Protein AF-A0A426XPL2-F1 (afdb_monomer_lite)

InterPro domains:
  IPR002641 Patatin-like phospholipase domain [PF01734] (5-58)
  IPR002641 Patatin-like phospholipase domain [PS51635] (1-61)
  IPR016035 Acyl transferase/acyl hydrolase/lysophospholipase [SSF52151] (4-62)

pLDDT: mean 81.02, std 13.54, range [38.44, 96.75]

Organism: Ensete ventricosum (NCBI:txid4639)

Radius of gyration: 17.49 Å; chains: 1; bounding box: 36×36×48 Å

Sequence (94 aa):
MQAKDDELMNAQLSDICISTSAAPTYLPAHYFKTNNHKGEMREFNLIDGGVAANNPVSKILKAGEKAVKKSISRVNFETCDYKIVGNKSNREAE

Foldseek 3Di:
DVCVVDVFPPDDPVQVVCQQAQAPPPHAWGWDWGADPVRDIDIDGGHHVCVVPVPCVVVVVVVVVVVQQDFDWDADPVVRDIDGDPDDRNVPPD

Structure (mmCIF, N/CA/C/O backbone):
data_AF-A0A426XPL2-F1
#
_entry.id   AF-A0A426XPL2-F1
#
loop_
_atom_site.group_PDB
_atom_site.id
_atom_site.type_symbol
_atom_site.label_atom_id
_atom_site.label_alt_id
_atom_site.label_comp_id
_atom_site.label_asym_id
_atom_site.label_entity_id
_atom_site.label_seq_id
_atom_site.pdbx_PDB_ins_code
_atom_site.Cartn_x
_atom_site.Cartn_y
_atom_site.Cartn_z
_atom_site.occupancy
_atom_site.B_iso_or_equiv
_atom_site.auth_seq_id
_atom_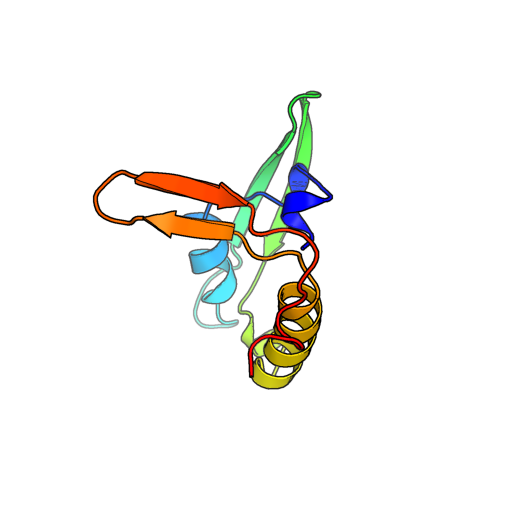site.auth_comp_id
_atom_site.auth_asym_id
_atom_site.auth_atom_id
_atom_site.pdbx_PDB_model_num
ATOM 1 N N . MET A 1 1 ? 3.689 1.603 13.189 1.00 58.97 1 MET A N 1
ATOM 2 C CA . MET A 1 1 ? 3.521 0.994 11.845 1.00 58.97 1 MET A CA 1
ATOM 3 C C . MET A 1 1 ? 2.277 1.688 11.376 1.00 58.97 1 MET A C 1
ATOM 5 O O . MET A 1 1 ? 1.296 1.537 12.079 1.00 58.97 1 MET A O 1
ATOM 9 N N . GLN A 1 2 ? 2.353 2.558 10.372 1.00 69.06 2 GLN A N 1
ATOM 10 C CA . GLN A 1 2 ? 1.395 3.669 10.247 1.00 69.06 2 GLN A CA 1
ATOM 11 C C . GLN A 1 2 ? -0.071 3.213 10.200 1.00 69.06 2 GLN A C 1
ATOM 13 O O . GLN A 1 2 ? -0.879 3.808 10.889 1.00 69.06 2 GLN A O 1
ATOM 18 N N . ALA A 1 3 ? -0.385 2.089 9.549 1.00 73.25 3 ALA A N 1
ATOM 19 C CA . ALA A 1 3 ? -1.733 1.501 9.549 1.00 73.25 3 ALA A CA 1
ATOM 20 C C . ALA A 1 3 ? -2.279 1.093 10.937 1.00 73.25 3 ALA A C 1
ATOM 22 O O . ALA A 1 3 ? -3.484 0.995 11.117 1.00 73.25 3 ALA A O 1
ATOM 23 N N . LYS A 1 4 ? -1.410 0.843 11.928 1.00 71.12 4 LYS A N 1
ATOM 24 C CA . LYS A 1 4 ? -1.813 0.587 13.326 1.00 71.12 4 LYS A CA 1
ATOM 25 C C . LYS A 1 4 ? -2.071 1.872 14.110 1.00 71.12 4 LYS A C 1
ATOM 27 O O . LYS A 1 4 ? -2.738 1.822 15.132 1.00 71.12 4 LYS A O 1
ATOM 32 N N . ASP A 1 5 ? -1.470 2.971 13.664 1.00 83.25 5 ASP A N 1
ATOM 33 C CA . ASP A 1 5 ? -1.469 4.255 14.362 1.00 83.25 5 ASP A CA 1
ATOM 34 C C . ASP A 1 5 ? -2.514 5.219 13.737 1.00 83.25 5 ASP A C 1
ATOM 36 O O . ASP A 1 5 ? -2.965 6.150 14.395 1.00 83.25 5 ASP A O 1
ATOM 40 N N . ASP A 1 6 ? -2.915 4.978 12.482 1.00 88.25 6 ASP A N 1
ATOM 41 C CA . ASP A 1 6 ? -3.886 5.746 11.695 1.00 88.25 6 ASP A CA 1
ATOM 42 C C . ASP A 1 6 ? -4.761 4.787 10.867 1.00 88.25 6 ASP A C 1
ATOM 44 O O . ASP A 1 6 ? -4.278 4.138 9.934 1.00 88.25 6 ASP A O 1
ATOM 48 N N . GLU A 1 7 ? -6.054 4.711 11.200 1.00 90.38 7 GLU A N 1
ATOM 49 C CA . GLU A 1 7 ? -7.033 3.851 10.518 1.00 90.38 7 GLU A CA 1
ATOM 50 C C . GLU A 1 7 ? -7.138 4.153 9.017 1.00 90.38 7 GLU A C 1
ATOM 52 O O . GLU A 1 7 ? -7.324 3.239 8.217 1.00 90.38 7 GLU A O 1
ATOM 57 N N . LEU A 1 8 ? -6.937 5.412 8.605 1.00 92.88 8 LEU A N 1
ATOM 58 C CA . LEU A 1 8 ? -6.996 5.809 7.195 1.00 92.88 8 LEU A CA 1
ATOM 59 C C . LEU A 1 8 ? -5.795 5.295 6.389 1.00 92.88 8 LEU A C 1
ATOM 61 O O . LEU A 1 8 ? -5.818 5.344 5.162 1.00 92.88 8 LEU A O 1
ATOM 65 N N . MET A 1 9 ? -4.744 4.788 7.039 1.00 91.69 9 MET A N 1
ATOM 66 C CA . MET A 1 9 ? -3.630 4.110 6.363 1.00 91.69 9 MET A CA 1
ATOM 67 C C . MET A 1 9 ? -3.858 2.598 6.197 1.00 91.69 9 MET A C 1
ATOM 69 O O . MET A 1 9 ? -3.024 1.927 5.589 1.00 91.69 9 MET A O 1
ATOM 73 N N . ASN A 1 10 ? -4.957 2.045 6.719 1.00 91.81 10 ASN A N 1
ATOM 74 C CA . ASN A 1 10 ? -5.287 0.623 6.611 1.00 91.81 10 ASN A CA 1
ATOM 75 C C . ASN A 1 10 ? -6.063 0.317 5.314 1.00 91.81 10 ASN A C 1
ATOM 77 O O . ASN A 1 10 ? -7.254 0.013 5.334 1.00 91.81 10 ASN A O 1
ATOM 81 N N . ALA A 1 11 ? -5.382 0.454 4.176 1.00 93.19 11 ALA A N 1
ATOM 82 C CA . ALA A 1 11 ? -5.939 0.187 2.850 1.00 93.19 11 ALA A CA 1
ATOM 83 C C . ALA A 1 11 ? -6.073 -1.318 2.545 1.00 93.19 11 ALA A C 1
ATOM 85 O O . ALA A 1 11 ? -5.430 -2.153 3.187 1.00 93.19 11 ALA A O 1
ATOM 86 N N . GLN A 1 12 ? -6.867 -1.669 1.526 1.00 94.19 12 GLN A N 1
ATOM 87 C CA . GLN A 1 12 ? -6.938 -3.051 1.049 1.00 94.19 12 GLN A CA 1
ATOM 88 C C . GLN A 1 12 ? -5.591 -3.497 0.469 1.00 94.19 12 GLN A C 1
ATOM 90 O O . GLN A 1 12 ? -4.883 -2.726 -0.181 1.00 94.19 12 GLN A O 1
ATOM 95 N N . LEU A 1 13 ? -5.249 -4.773 0.661 1.00 93.44 13 LEU A N 1
ATOM 96 C CA . LEU A 1 13 ? -3.996 -5.322 0.141 1.00 93.44 13 LEU A CA 1
ATOM 97 C C . LEU A 1 13 ? -3.931 -5.260 -1.394 1.00 93.44 13 LEU A C 1
ATOM 99 O O . LEU A 1 13 ? -2.872 -4.969 -1.943 1.00 93.44 13 LEU A O 1
ATOM 103 N N . SER A 1 14 ? -5.058 -5.476 -2.077 1.00 95.75 14 SER A N 1
ATOM 104 C CA . SER A 1 14 ? -5.184 -5.326 -3.533 1.00 95.75 14 SER A CA 1
ATOM 105 C C . SER A 1 14 ? -4.784 -3.926 -4.001 1.00 95.75 14 SER A C 1
ATOM 107 O O . SER A 1 14 ? -3.952 -3.806 -4.898 1.00 95.75 14 SER A O 1
ATOM 109 N N . ASP A 1 15 ? -5.304 -2.878 -3.357 1.00 95.62 15 ASP A N 1
ATOM 110 C CA . ASP A 1 15 ? -4.982 -1.484 -3.682 1.00 95.62 15 ASP A CA 1
ATOM 111 C C . ASP A 1 15 ? -3.493 -1.184 -3.493 1.00 95.62 15 ASP A C 1
ATOM 113 O O . ASP A 1 15 ? -2.876 -0.532 -4.338 1.00 95.62 15 ASP A O 1
ATOM 117 N N . ILE A 1 16 ? -2.890 -1.702 -2.418 1.00 94.31 16 ILE A N 1
ATOM 118 C CA . ILE A 1 16 ? -1.453 -1.547 -2.146 1.00 94.31 16 ILE A CA 1
ATOM 119 C C . ILE A 1 16 ? -0.618 -2.240 -3.229 1.00 94.31 16 ILE A C 1
ATOM 121 O O . ILE A 1 16 ? 0.355 -1.658 -3.716 1.00 94.31 16 ILE A O 1
ATOM 125 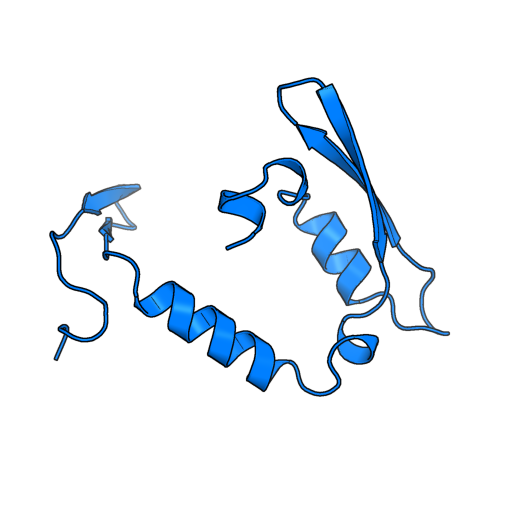N N . CYS A 1 17 ? -0.981 -3.465 -3.614 1.00 94.38 17 CYS A N 1
ATOM 126 C CA . CYS A 1 17 ? -0.261 -4.231 -4.631 1.00 94.38 17 CYS A CA 1
ATOM 127 C C . CYS A 1 17 ? -0.346 -3.566 -6.009 1.00 94.38 17 CYS A C 1
ATOM 129 O O . CYS A 1 17 ? 0.690 -3.366 -6.638 1.00 94.38 17 CYS A O 1
ATOM 131 N N . ILE A 1 18 ? -1.545 -3.163 -6.445 1.00 94.19 18 ILE A N 1
ATOM 132 C CA . ILE A 1 18 ? -1.738 -2.483 -7.736 1.00 94.19 18 ILE A CA 1
ATOM 133 C C . ILE A 1 18 ? -0.941 -1.175 -7.763 1.00 94.19 18 ILE A C 1
ATOM 135 O O . ILE A 1 18 ? -0.178 -0.938 -8.696 1.00 94.19 18 ILE A O 1
ATOM 139 N N . SER A 1 19 ? -1.054 -0.369 -6.704 1.00 93.88 19 SER A N 1
ATOM 140 C CA . SER A 1 19 ? -0.319 0.893 -6.570 1.00 93.88 19 SER A CA 1
ATOM 141 C C . SER A 1 19 ? 1.193 0.705 -6.666 1.00 93.88 19 SER A C 1
ATOM 143 O O . SER A 1 19 ? 1.868 1.424 -7.392 1.00 93.88 19 SER A O 1
ATOM 145 N N . THR A 1 20 ? 1.730 -0.278 -5.939 1.00 92.62 20 THR A N 1
ATOM 146 C CA . THR A 1 20 ? 3.178 -0.514 -5.841 1.00 92.62 20 THR A CA 1
ATOM 147 C C . THR A 1 20 ? 3.778 -0.997 -7.158 1.00 92.62 20 THR A C 1
ATOM 149 O O . THR A 1 20 ? 4.961 -0.770 -7.387 1.00 92.62 20 THR A O 1
ATOM 152 N N . SER A 1 21 ? 2.977 -1.633 -8.015 1.00 92.38 21 SER A N 1
ATOM 153 C CA . SER A 1 21 ? 3.390 -2.117 -9.335 1.00 92.38 21 SER A CA 1
ATOM 154 C C . SER A 1 21 ? 3.065 -1.154 -10.482 1.00 92.38 21 SER A C 1
ATOM 156 O O . SER A 1 21 ? 3.382 -1.471 -11.624 1.00 92.38 21 SER A O 1
ATOM 158 N N . ALA A 1 22 ? 2.428 -0.005 -10.224 1.00 93.50 22 ALA A N 1
ATOM 159 C CA . ALA A 1 22 ? 1.996 0.948 -11.250 1.00 93.50 22 ALA A CA 1
ATOM 160 C C . ALA A 1 22 ? 3.174 1.762 -11.834 1.00 93.50 22 ALA A C 1
ATOM 162 O O . ALA A 1 22 ? 3.317 2.962 -11.573 1.00 93.50 22 ALA A O 1
ATOM 163 N N . ALA A 1 23 ? 4.070 1.085 -12.567 1.00 90.25 23 ALA A N 1
ATOM 164 C CA . ALA A 1 23 ? 5.304 1.656 -13.107 1.00 90.25 23 ALA A CA 1
ATOM 165 C C . ALA A 1 23 ? 4.997 2.784 -14.100 1.00 90.25 23 ALA A C 1
ATOM 167 O O . ALA A 1 23 ? 4.252 2.552 -15.061 1.00 90.25 23 ALA A O 1
ATOM 168 N N . PRO A 1 24 ? 5.585 3.990 -13.930 1.00 83.88 24 PRO A N 1
ATOM 169 C CA . PRO A 1 24 ? 5.380 5.079 -14.875 1.00 83.88 24 PRO A CA 1
ATOM 170 C C . PRO A 1 24 ? 5.702 4.626 -16.294 1.00 83.88 24 PRO A C 1
ATOM 172 O O . PRO A 1 24 ? 6.680 3.912 -16.504 1.00 83.88 24 PRO A O 1
ATOM 175 N N . THR A 1 25 ? 4.892 5.060 -17.260 1.00 88.88 25 THR A N 1
ATOM 176 C CA . THR A 1 25 ? 4.940 4.684 -18.691 1.00 88.88 25 THR A CA 1
ATOM 177 C C . THR A 1 25 ? 4.459 3.273 -19.046 1.00 88.88 25 THR A C 1
ATOM 179 O O . THR A 1 25 ? 4.118 3.051 -20.204 1.00 88.88 25 THR A O 1
ATOM 182 N N . TYR A 1 26 ? 4.341 2.356 -18.079 1.00 86.12 26 TYR A N 1
ATOM 183 C CA . TYR A 1 26 ? 3.834 0.997 -18.314 1.00 86.12 26 TYR A CA 1
ATOM 184 C C . TYR A 1 26 ? 2.395 0.816 -17.836 1.00 86.12 26 TYR A C 1
ATOM 186 O O . TYR A 1 26 ? 1.609 0.132 -18.489 1.00 86.12 26 TYR A O 1
ATOM 194 N N . LEU A 1 27 ? 2.048 1.424 -16.699 1.00 88.31 27 LEU A N 1
ATOM 195 C CA . LEU A 1 27 ? 0.740 1.296 -16.068 1.00 88.31 27 LEU A CA 1
ATOM 196 C C . LEU A 1 27 ? 0.231 2.666 -15.589 1.00 88.31 27 LEU A C 1
ATOM 198 O O . LEU A 1 27 ? 1.032 3.529 -15.218 1.00 88.31 27 LEU A O 1
ATOM 202 N N . PRO A 1 28 ? -1.094 2.898 -15.614 1.00 90.44 28 PRO A N 1
ATOM 203 C CA . PRO A 1 28 ? -1.684 4.118 -15.075 1.00 90.44 28 PRO A CA 1
ATOM 204 C C . PRO A 1 28 ? -1.543 4.174 -13.547 1.00 90.44 28 PRO A C 1
ATOM 206 O O . PRO A 1 28 ? -1.482 3.140 -12.884 1.00 90.44 28 PRO A O 1
ATOM 209 N N . ALA A 1 29 ? -1.532 5.388 -12.989 1.00 92.25 29 ALA A N 1
ATOM 210 C CA . ALA A 1 29 ? -1.557 5.591 -11.541 1.00 92.25 29 ALA A CA 1
ATOM 211 C C . ALA A 1 29 ? -2.827 4.981 -10.925 1.00 92.25 29 ALA A C 1
ATOM 213 O O . ALA A 1 29 ? -3.910 5.069 -11.511 1.00 92.25 29 ALA A O 1
ATOM 214 N N . HIS A 1 30 ? -2.697 4.389 -9.735 1.00 96.56 30 HIS A N 1
ATOM 215 C CA . HIS A 1 30 ? -3.821 3.776 -9.029 1.00 96.56 30 HIS A CA 1
ATOM 216 C C . HIS A 1 30 ? -4.455 4.768 -8.061 1.00 96.56 30 HIS A C 1
ATOM 218 O O . HIS A 1 30 ? -3.762 5.404 -7.260 1.00 96.56 30 HIS A O 1
ATOM 224 N N . TYR A 1 31 ? -5.779 4.876 -8.126 1.00 96.75 31 TYR A N 1
ATOM 225 C CA . TYR A 1 31 ? -6.572 5.726 -7.248 1.00 96.75 31 TYR A CA 1
ATOM 226 C C . TYR A 1 31 ? -7.506 4.890 -6.386 1.00 96.75 31 TYR A C 1
ATOM 228 O O . TYR A 1 31 ? -8.252 4.057 -6.901 1.00 96.75 31 TYR A O 1
ATOM 236 N N . PHE A 1 32 ? -7.517 5.160 -5.084 1.00 96.75 32 PHE A N 1
ATOM 237 C CA . PHE A 1 32 ? -8.465 4.553 -4.154 1.00 96.75 32 PHE A CA 1
ATOM 238 C C . PHE A 1 32 ? -8.707 5.450 -2.935 1.00 96.75 32 PHE A C 1
ATOM 240 O O . PHE A 1 32 ? -8.021 6.454 -2.718 1.00 96.75 32 PHE A O 1
ATOM 247 N N . LYS A 1 33 ? -9.703 5.079 -2.126 1.00 96.38 33 LYS A N 1
ATOM 248 C CA . LYS A 1 33 ? -10.067 5.776 -0.889 1.00 96.38 33 LYS A CA 1
ATOM 249 C C . LYS A 1 33 ? -10.086 4.821 0.291 1.00 96.38 33 LYS A C 1
ATOM 251 O O . LYS A 1 33 ? -10.484 3.667 0.150 1.00 96.38 33 LYS A O 1
ATOM 256 N N . THR A 1 34 ? -9.727 5.330 1.460 1.00 95.19 34 THR A N 1
ATOM 257 C CA . THR A 1 34 ? -9.965 4.658 2.740 1.00 95.19 34 THR A CA 1
ATOM 258 C C . THR A 1 34 ? -10.904 5.494 3.593 1.00 95.19 34 THR A C 1
ATOM 260 O O . THR A 1 34 ? -10.891 6.724 3.522 1.00 95.19 34 THR A O 1
ATOM 263 N N . ASN A 1 35 ? -11.699 4.808 4.410 1.00 93.94 35 ASN A N 1
ATOM 264 C CA . ASN A 1 35 ? -12.627 5.421 5.347 1.00 93.94 35 ASN A CA 1
ATOM 265 C C . ASN A 1 35 ? -12.313 4.905 6.748 1.00 93.94 35 ASN A C 1
ATOM 267 O O . ASN A 1 35 ? -11.978 3.730 6.910 1.00 93.94 35 ASN A O 1
ATOM 271 N N . ASN A 1 36 ? -12.441 5.764 7.752 1.00 91.25 36 ASN A N 1
ATOM 272 C CA . ASN A 1 36 ? -12.354 5.348 9.148 1.00 91.25 36 ASN A CA 1
ATOM 273 C C . ASN A 1 36 ? -13.747 5.156 9.762 1.00 91.25 36 ASN A C 1
ATOM 275 O O . ASN A 1 36 ? -14.771 5.481 9.157 1.00 91.25 36 ASN A O 1
ATOM 279 N N . HIS A 1 37 ? -13.794 4.660 10.999 1.00 89.38 37 HIS A N 1
ATOM 280 C CA . HIS A 1 37 ? -15.061 4.440 11.708 1.00 89.38 37 HIS A CA 1
ATOM 281 C C . HIS A 1 37 ? -15.821 5.740 12.020 1.00 89.38 37 HIS A C 1
ATOM 283 O O . HIS A 1 37 ? -17.011 5.701 12.322 1.00 89.38 37 HIS A O 1
ATOM 289 N N . LYS A 1 38 ? -15.149 6.896 11.941 1.00 90.62 38 LYS A N 1
ATOM 290 C CA . LYS A 1 38 ? -15.750 8.226 12.111 1.00 90.62 38 LYS A CA 1
ATOM 291 C C . LYS A 1 38 ? -16.339 8.784 10.809 1.00 90.62 38 LYS A C 1
ATOM 293 O O . LYS A 1 38 ? -16.910 9.869 10.830 1.00 90.62 38 LYS A O 1
ATOM 298 N N . GLY A 1 39 ? -16.214 8.059 9.694 1.00 89.81 39 GLY A N 1
ATOM 299 C CA . GLY A 1 39 ? -16.686 8.487 8.376 1.00 89.81 39 GLY A CA 1
ATOM 300 C C . GLY A 1 39 ? -15.774 9.498 7.675 1.00 89.81 39 GLY A C 1
ATOM 301 O O . GLY A 1 39 ? -16.147 10.028 6.631 1.00 89.81 39 GLY A O 1
ATOM 302 N N . GLU A 1 40 ? -14.584 9.771 8.214 1.00 93.38 40 GLU A N 1
ATOM 303 C CA . GLU A 1 40 ? -13.572 10.559 7.513 1.00 93.38 40 GLU A CA 1
ATOM 304 C C . GLU A 1 40 ? -12.993 9.724 6.372 1.00 93.38 40 GLU A C 1
ATOM 306 O O . GLU A 1 40 ? -12.842 8.506 6.494 1.00 93.38 40 GLU A O 1
ATOM 311 N N . MET A 1 41 ? -12.648 10.391 5.273 1.00 94.50 41 MET A N 1
ATOM 312 C CA . MET A 1 41 ? -12.116 9.747 4.078 1.00 94.50 41 MET A CA 1
ATOM 313 C C . MET A 1 41 ? -10.727 10.282 3.752 1.00 94.50 41 MET A C 1
ATOM 315 O O . MET A 1 41 ? -10.453 11.473 3.915 1.00 94.50 41 MET A O 1
ATOM 319 N N . ARG A 1 42 ? -9.861 9.414 3.230 1.00 95.44 42 ARG A N 1
ATOM 320 C CA . ARG A 1 42 ? -8.574 9.798 2.649 1.00 95.44 42 ARG A CA 1
ATOM 321 C C . ARG A 1 42 ? -8.455 9.238 1.246 1.00 95.44 42 ARG A C 1
ATOM 323 O O . ARG A 1 42 ? -8.713 8.061 1.015 1.00 95.44 42 ARG A O 1
ATOM 330 N N . GLU A 1 43 ? -8.033 10.091 0.326 1.00 96.69 43 GLU A N 1
ATOM 331 C CA . GLU A 1 43 ? -7.780 9.716 -1.059 1.00 96.69 43 GLU A CA 1
ATOM 332 C C . GLU A 1 43 ? -6.294 9.434 -1.276 1.00 96.69 43 GLU A C 1
ATOM 334 O O . GLU A 1 43 ? -5.431 10.140 -0.747 1.00 96.69 43 GL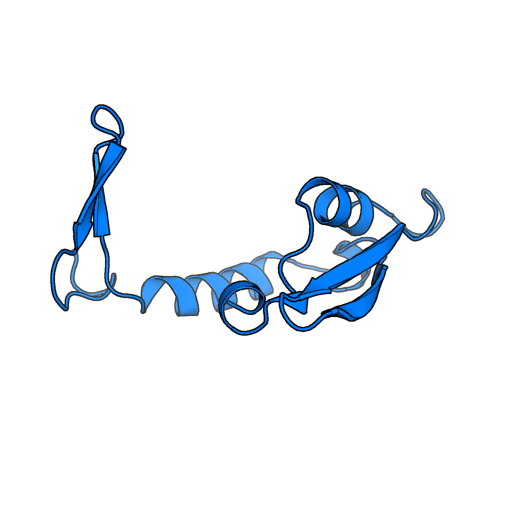U A O 1
ATOM 339 N N . PHE A 1 44 ? -6.000 8.417 -2.081 1.00 95.06 44 PHE A N 1
ATOM 340 C CA . PHE A 1 44 ? -4.649 8.016 -2.442 1.00 95.06 44 PHE A CA 1
ATOM 341 C C . PHE A 1 44 ? -4.517 7.978 -3.960 1.00 95.06 44 PHE A C 1
ATOM 343 O O . PHE A 1 44 ? -5.319 7.343 -4.635 1.00 95.06 44 PHE A O 1
ATOM 350 N N . ASN A 1 45 ? -3.487 8.646 -4.477 1.00 94.50 45 ASN A N 1
ATOM 351 C CA . ASN A 1 45 ? -3.081 8.607 -5.880 1.00 94.50 45 ASN A CA 1
ATOM 352 C C . ASN A 1 45 ? -1.645 8.083 -5.910 1.00 94.50 45 ASN A C 1
ATOM 354 O O . ASN A 1 45 ? -0.713 8.841 -5.634 1.00 94.50 45 ASN A O 1
ATOM 358 N N . LEU A 1 46 ? -1.469 6.782 -6.133 1.00 92.81 46 LEU A N 1
ATOM 359 C CA . LEU A 1 46 ? -0.182 6.108 -5.965 1.00 92.81 46 LEU A CA 1
ATOM 360 C C . LEU A 1 46 ? 0.360 5.564 -7.291 1.00 92.81 46 LEU A C 1
ATOM 362 O O . LEU A 1 46 ? -0.384 5.225 -8.210 1.00 92.81 46 LEU A O 1
ATOM 366 N N . ILE A 1 47 ? 1.685 5.485 -7.354 1.00 92.69 47 ILE A N 1
ATOM 367 C CA . ILE A 1 47 ? 2.475 4.935 -8.460 1.00 92.69 47 ILE A CA 1
ATOM 368 C C . ILE A 1 47 ? 3.522 3.966 -7.898 1.00 92.69 47 ILE A C 1
ATOM 370 O O . ILE A 1 47 ? 3.674 3.854 -6.678 1.00 92.69 47 ILE A O 1
ATOM 374 N N . ASP A 1 48 ? 4.275 3.322 -8.789 1.00 91.19 48 ASP A N 1
ATOM 375 C CA . ASP A 1 48 ? 5.257 2.294 -8.444 1.00 91.19 48 ASP A CA 1
ATOM 376 C C . ASP A 1 48 ? 6.246 2.689 -7.341 1.00 91.19 48 ASP A C 1
ATOM 378 O O . ASP A 1 48 ? 6.842 3.774 -7.333 1.00 91.19 48 ASP A O 1
ATOM 382 N N . GLY A 1 49 ? 6.455 1.754 -6.411 1.00 85.44 49 GLY A N 1
ATOM 383 C CA . GLY A 1 49 ? 7.327 1.938 -5.254 1.00 85.44 49 GLY A CA 1
ATOM 384 C C . GLY A 1 49 ? 8.805 2.133 -5.609 1.00 85.44 49 GLY A C 1
ATOM 385 O O . GLY A 1 49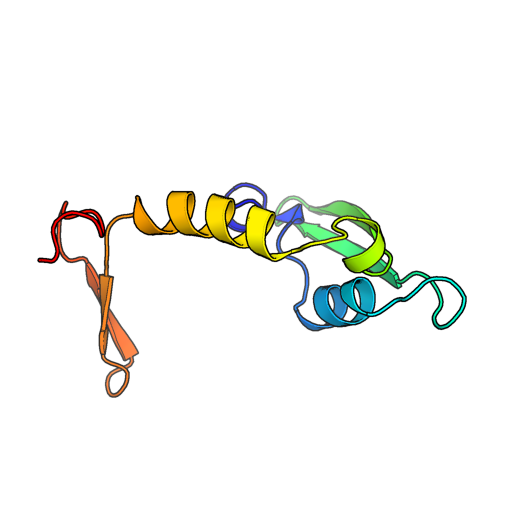 ? 9.520 2.796 -4.859 1.00 85.44 49 GLY A O 1
ATOM 386 N N . GLY A 1 50 ? 9.259 1.625 -6.754 1.00 81.69 50 GLY A N 1
ATOM 387 C CA . GLY A 1 50 ? 10.595 1.832 -7.311 1.00 81.69 50 GLY A CA 1
ATOM 388 C C . GLY A 1 50 ? 10.885 3.290 -7.671 1.00 81.69 50 GLY A C 1
ATOM 389 O O . GLY A 1 50 ? 12.039 3.712 -7.608 1.00 81.69 50 GLY A O 1
ATOM 390 N N . VAL A 1 51 ? 9.851 4.096 -7.949 1.00 82.06 51 VAL A N 1
ATOM 391 C CA . VAL A 1 51 ? 9.985 5.555 -8.119 1.00 82.06 51 VAL A CA 1
ATOM 392 C C . VAL A 1 51 ? 10.262 6.233 -6.777 1.00 82.06 51 VAL A C 1
ATOM 394 O O . VAL A 1 51 ? 11.102 7.126 -6.682 1.00 82.06 51 VAL A O 1
ATOM 397 N N . ALA A 1 52 ? 9.565 5.805 -5.721 1.00 78.31 52 ALA A N 1
ATOM 398 C CA . ALA A 1 52 ? 9.660 6.396 -4.385 1.00 78.31 52 ALA A CA 1
ATOM 399 C C . ALA A 1 52 ? 10.884 5.910 -3.585 1.00 78.31 52 ALA A C 1
ATOM 401 O O . ALA A 1 52 ? 11.398 6.617 -2.713 1.00 78.31 52 ALA A O 1
ATOM 402 N N . ALA A 1 53 ? 11.351 4.693 -3.854 1.00 72.88 53 ALA A N 1
ATOM 403 C CA . ALA A 1 53 ? 12.519 4.098 -3.233 1.00 72.88 53 ALA A CA 1
ATOM 404 C C . ALA A 1 53 ? 13.295 3.292 -4.277 1.00 72.88 53 ALA A C 1
ATOM 406 O O . ALA A 1 53 ? 12.991 2.132 -4.538 1.00 72.88 53 ALA A O 1
ATOM 407 N N . ASN A 1 54 ? 14.365 3.891 -4.799 1.00 66.25 54 ASN A N 1
ATOM 408 C CA . ASN A 1 54 ? 15.280 3.217 -5.724 1.00 66.25 54 ASN A CA 1
ATOM 409 C C . ASN A 1 54 ? 15.945 1.958 -5.122 1.00 66.25 54 ASN A C 1
ATOM 411 O O . ASN A 1 54 ? 16.446 1.114 -5.856 1.00 66.25 54 ASN A O 1
ATOM 415 N N . ASN A 1 55 ? 15.957 1.829 -3.789 1.00 73.75 55 ASN A N 1
ATOM 416 C CA . ASN A 1 55 ? 16.407 0.649 -3.066 1.00 73.75 55 ASN A CA 1
ATOM 417 C C . ASN A 1 55 ? 15.532 0.413 -1.812 1.00 73.75 55 ASN A C 1
ATOM 419 O O . ASN A 1 55 ? 15.770 1.024 -0.755 1.00 73.75 55 ASN A O 1
ATOM 423 N N . PRO A 1 56 ? 14.533 -0.485 -1.890 1.00 74.25 56 PRO A N 1
ATOM 424 C CA . PRO A 1 56 ? 13.588 -0.728 -0.801 1.00 74.25 56 PRO A CA 1
ATOM 425 C C . PRO A 1 56 ? 14.241 -1.345 0.448 1.00 74.25 56 PRO A C 1
ATOM 427 O O . PRO A 1 56 ? 13.705 -1.191 1.547 1.00 74.25 56 PRO A O 1
ATOM 430 N N . VAL A 1 57 ? 15.425 -1.963 0.330 1.00 82.44 57 VAL A N 1
ATOM 431 C CA . VAL A 1 57 ? 16.114 -2.659 1.437 1.00 82.44 57 VAL A CA 1
ATOM 432 C C . VAL A 1 57 ? 16.373 -1.728 2.624 1.00 82.44 57 VAL A C 1
ATOM 434 O O . VAL A 1 57 ? 16.113 -2.088 3.771 1.00 82.44 57 VAL A O 1
ATOM 437 N N . SER A 1 58 ? 16.811 -0.493 2.366 1.00 78.88 58 SER A N 1
ATOM 438 C CA . SER A 1 58 ? 17.096 0.485 3.428 1.00 78.88 58 SER A CA 1
ATOM 439 C C . SER A 1 58 ? 15.844 0.905 4.210 1.00 78.88 58 SER A C 1
ATOM 441 O O . SER A 1 58 ? 15.901 1.154 5.418 1.00 78.88 58 SER A O 1
ATOM 443 N N . LYS A 1 59 ? 14.694 0.979 3.530 1.00 82.50 59 LYS A N 1
ATOM 444 C CA . LYS A 1 59 ? 13.401 1.324 4.133 1.00 82.50 59 LYS A CA 1
ATOM 445 C C . LYS A 1 59 ? 12.861 0.149 4.944 1.00 82.50 59 LYS A C 1
ATOM 447 O O . LYS A 1 59 ? 12.371 0.358 6.053 1.00 82.50 59 LYS A O 1
ATOM 452 N N . ILE A 1 60 ? 13.020 -1.070 4.424 1.00 82.94 60 ILE A N 1
ATOM 453 C CA . ILE A 1 60 ? 12.634 -2.311 5.102 1.00 82.94 60 ILE A CA 1
ATOM 454 C C . ILE A 1 60 ? 13.453 -2.506 6.378 1.00 82.94 60 ILE A C 1
ATOM 456 O O . ILE A 1 60 ? 12.862 -2.779 7.417 1.00 82.94 60 ILE A O 1
ATOM 460 N N . LEU A 1 61 ? 14.774 -2.292 6.345 1.00 84.38 61 LEU A N 1
ATOM 461 C CA . LEU A 1 61 ? 15.625 -2.437 7.532 1.00 84.38 61 LEU A CA 1
ATOM 462 C C . LEU A 1 61 ? 15.165 -1.515 8.671 1.00 84.38 61 LEU A C 1
ATOM 464 O O . LEU A 1 61 ? 14.921 -1.979 9.782 1.00 84.38 61 LEU A O 1
ATOM 468 N N . LYS A 1 62 ? 14.928 -0.230 8.378 1.00 83.75 62 LYS A N 1
ATOM 469 C CA . LYS A 1 62 ? 14.408 0.737 9.363 1.00 83.75 62 LYS A CA 1
ATOM 470 C C . LYS A 1 62 ? 13.034 0.339 9.913 1.00 83.75 62 LYS A C 1
ATOM 472 O O . LYS A 1 62 ? 12.758 0.510 11.102 1.00 83.75 62 LYS A O 1
ATOM 477 N N . ALA A 1 63 ? 12.151 -0.180 9.058 1.00 81.25 63 ALA A N 1
ATOM 478 C CA . ALA A 1 63 ? 10.841 -0.670 9.483 1.00 81.25 63 ALA A CA 1
ATOM 479 C C . ALA A 1 63 ? 10.964 -1.920 10.375 1.00 81.25 63 ALA A C 1
ATOM 481 O O . ALA A 1 63 ? 10.285 -2.008 11.402 1.00 81.25 63 ALA A O 1
ATOM 482 N N . GLY A 1 64 ? 11.864 -2.838 10.017 1.00 80.50 64 GLY A N 1
ATOM 483 C CA . GLY A 1 64 ? 12.195 -4.051 10.761 1.00 80.50 64 GLY A CA 1
ATOM 484 C C . GLY A 1 64 ? 12.771 -3.748 12.142 1.00 80.50 64 GLY A C 1
ATOM 485 O O . GLY A 1 64 ? 12.266 -4.266 13.131 1.00 80.50 64 GLY A O 1
ATOM 486 N N . GLU A 1 65 ? 13.728 -2.824 12.252 1.00 85.00 65 GLU A N 1
ATOM 487 C CA . GLU A 1 65 ? 14.274 -2.367 13.541 1.00 85.00 65 GLU A CA 1
ATOM 488 C C . GLU A 1 65 ? 13.184 -1.841 14.489 1.00 85.00 65 GLU A C 1
ATOM 490 O O . GLU A 1 65 ? 13.224 -2.086 15.697 1.00 85.00 65 GLU A O 1
ATOM 495 N N . LYS A 1 66 ? 12.177 -1.133 13.956 1.00 79.00 66 LYS A N 1
ATOM 496 C CA . LYS A 1 66 ? 11.020 -0.669 14.739 1.00 79.00 66 LYS A CA 1
ATOM 497 C C . LYS A 1 66 ? 10.085 -1.819 15.131 1.00 79.00 66 LYS A C 1
ATOM 499 O O . LYS A 1 66 ? 9.452 -1.743 16.182 1.00 79.00 66 LYS A O 1
ATOM 504 N N . ALA A 1 67 ? 9.971 -2.857 14.304 1.00 74.06 67 ALA A N 1
ATOM 505 C CA . ALA A 1 67 ? 9.147 -4.032 14.584 1.00 74.06 67 ALA A CA 1
ATOM 506 C C . ALA A 1 67 ? 9.781 -4.949 15.645 1.00 74.06 67 ALA A C 1
ATOM 508 O O . ALA A 1 67 ? 9.078 -5.403 16.540 1.00 74.06 67 ALA A O 1
ATOM 509 N N . VAL A 1 68 ? 11.104 -5.133 15.595 1.00 74.56 68 VAL A N 1
ATOM 510 C CA . VAL A 1 68 ? 11.916 -5.943 16.527 1.00 74.56 68 VAL A CA 1
ATOM 511 C C . VAL A 1 68 ? 11.882 -5.396 17.962 1.00 74.56 68 VAL A C 1
ATOM 513 O O . VAL A 1 68 ? 12.016 -6.140 18.926 1.00 74.56 68 VAL A O 1
ATOM 516 N N . LYS A 1 69 ? 11.648 -4.092 18.136 1.00 73.19 69 LYS A N 1
ATOM 517 C CA . LYS A 1 69 ?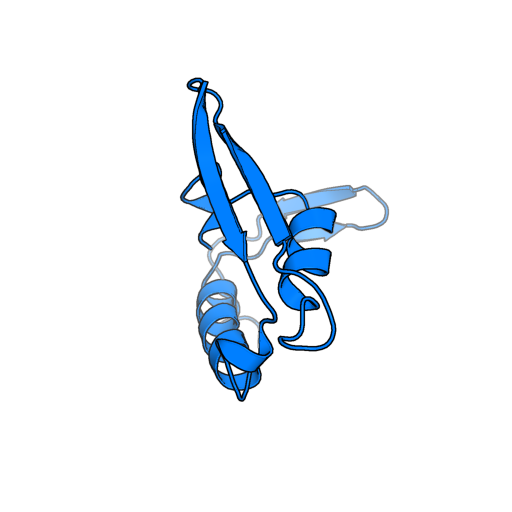 11.507 -3.462 19.460 1.00 73.19 69 LYS A CA 1
ATOM 518 C C . LYS A 1 69 ? 10.150 -3.716 20.138 1.00 73.19 69 LYS A C 1
ATOM 520 O O . LYS A 1 69 ? 9.951 -3.244 21.253 1.00 73.19 69 LYS A O 1
ATOM 525 N N . LYS A 1 70 ? 9.199 -4.398 19.487 1.00 68.75 70 LYS A N 1
ATOM 526 C CA . LYS A 1 70 ? 7.881 -4.705 20.069 1.00 68.75 70 LYS A CA 1
ATOM 527 C C . LYS A 1 70 ? 7.924 -6.002 20.881 1.00 68.75 70 LYS A C 1
ATOM 529 O O . LYS A 1 70 ? 8.677 -6.907 20.553 1.00 68.75 70 LYS A O 1
ATOM 534 N N . SER A 1 71 ? 7.098 -6.086 21.922 1.00 66.62 71 SER A N 1
ATOM 535 C CA . SER A 1 71 ? 6.932 -7.290 22.744 1.00 66.62 71 SER A CA 1
ATOM 536 C C . SER A 1 71 ? 6.460 -8.478 21.894 1.00 66.62 71 SER A C 1
ATOM 538 O O . SER A 1 71 ? 5.554 -8.322 21.071 1.00 66.62 71 SER A O 1
ATOM 540 N N . ILE A 1 72 ? 7.058 -9.655 22.094 1.00 65.38 72 ILE A N 1
ATOM 541 C CA . ILE A 1 72 ? 6.755 -10.866 21.316 1.00 65.38 72 ILE A CA 1
ATOM 542 C C . ILE A 1 72 ? 5.527 -11.587 21.882 1.00 65.38 72 ILE A C 1
ATOM 544 O O . ILE A 1 72 ? 5.423 -11.842 23.082 1.00 65.38 72 ILE A O 1
ATOM 548 N N . SER A 1 73 ? 4.629 -12.015 20.997 1.00 69.44 73 SER A N 1
ATOM 549 C CA . SER A 1 73 ? 3.692 -13.105 21.271 1.00 69.44 73 SER A CA 1
ATOM 550 C C . SER A 1 73 ? 4.144 -14.379 20.558 1.00 69.44 73 SER A C 1
ATOM 552 O O . SER A 1 73 ? 4.634 -14.334 19.430 1.00 69.44 73 SER A O 1
ATOM 554 N N . ARG A 1 74 ? 3.982 -15.534 21.210 1.00 71.38 74 ARG A N 1
ATOM 555 C CA . ARG A 1 74 ? 4.086 -16.839 20.543 1.00 71.38 74 ARG A CA 1
ATOM 556 C C . ARG A 1 74 ? 2.712 -17.196 19.997 1.00 71.38 74 ARG A C 1
ATOM 558 O O . ARG A 1 74 ? 1.730 -17.123 20.734 1.00 71.38 74 ARG A O 1
ATOM 565 N N . VAL A 1 75 ? 2.659 -17.576 18.727 1.00 74.44 75 VAL A N 1
ATOM 566 C CA . VAL A 1 75 ? 1.440 -18.043 18.063 1.00 74.44 75 VAL A CA 1
ATOM 567 C C . VAL A 1 75 ? 1.550 -19.548 17.877 1.00 74.44 75 VAL A C 1
ATOM 569 O O . VAL A 1 75 ? 2.576 -20.038 17.404 1.00 74.44 75 VAL A O 1
ATOM 572 N N . ASN A 1 76 ? 0.509 -20.274 18.267 1.00 77.06 76 ASN A N 1
ATOM 573 C CA . ASN A 1 76 ? 0.320 -21.656 17.864 1.00 77.06 76 ASN A CA 1
ATOM 574 C C . ASN A 1 76 ? -0.482 -21.662 16.554 1.00 77.06 76 ASN A C 1
ATOM 576 O O . ASN A 1 76 ? -1.633 -21.234 16.532 1.00 77.06 76 ASN A O 1
ATOM 580 N N . PHE A 1 77 ? 0.132 -22.124 15.464 1.00 77.50 77 PHE A N 1
ATOM 581 C CA . PHE A 1 77 ? -0.511 -22.170 14.147 1.00 77.50 77 PHE A CA 1
ATOM 582 C C . PHE A 1 77 ? -1.570 -23.271 14.018 1.00 77.50 77 PHE A C 1
ATOM 584 O O . PHE A 1 77 ? -2.435 -23.167 13.157 1.00 77.50 77 PHE A O 1
ATOM 591 N N . GLU A 1 78 ? -1.525 -24.300 14.864 1.00 78.56 78 GLU A N 1
ATOM 592 C CA . GLU A 1 78 ? -2.497 -25.399 14.856 1.00 78.56 78 GLU A CA 1
ATOM 593 C C . GLU A 1 78 ? -3.760 -25.033 15.637 1.00 78.56 78 GLU A C 1
ATOM 595 O O . GLU A 1 78 ? -4.866 -25.355 15.212 1.00 78.56 78 GLU A O 1
ATOM 600 N N . THR A 1 79 ? -3.605 -24.343 16.771 1.00 82.25 79 THR A N 1
ATOM 601 C CA . THR A 1 79 ? -4.742 -23.972 17.631 1.00 82.25 79 THR A CA 1
ATOM 602 C C . THR A 1 79 ? -5.253 -22.554 17.392 1.00 82.25 79 THR A C 1
ATOM 604 O O . THR A 1 79 ? -6.276 -22.178 17.953 1.00 82.25 79 THR A O 1
ATOM 607 N N . CYS A 1 80 ? -4.561 -21.757 16.570 1.00 69.88 80 CYS A N 1
ATOM 608 C CA . CYS A 1 80 ? -4.807 -20.323 16.376 1.00 69.88 80 CYS A CA 1
ATOM 609 C C . CYS A 1 80 ? -4.733 -19.483 17.669 1.00 69.88 80 CYS A C 1
ATOM 611 O O . CYS A 1 80 ? -5.176 -18.333 17.688 1.00 69.88 80 CYS A O 1
ATOM 613 N N . ASP A 1 81 ? -4.127 -20.013 18.735 1.00 72.62 81 ASP A N 1
ATOM 614 C CA . ASP A 1 81 ? -3.966 -19.298 19.999 1.00 72.62 81 ASP A CA 1
ATOM 615 C C . ASP A 1 81 ? -2.703 -18.433 20.002 1.00 72.62 81 ASP A C 1
ATOM 617 O O . ASP A 1 81 ? -1.616 -18.876 19.612 1.00 72.62 81 ASP A O 1
ATOM 621 N N . TYR A 1 82 ? -2.810 -17.213 20.537 1.00 70.69 82 TYR A N 1
ATOM 622 C CA . TYR A 1 82 ? -1.657 -16.356 20.808 1.00 70.69 82 TYR A CA 1
ATOM 623 C C . TYR A 1 82 ? -1.423 -16.209 22.317 1.00 70.69 82 TYR A C 1
ATOM 625 O O . TYR A 1 82 ? -2.336 -15.925 23.090 1.00 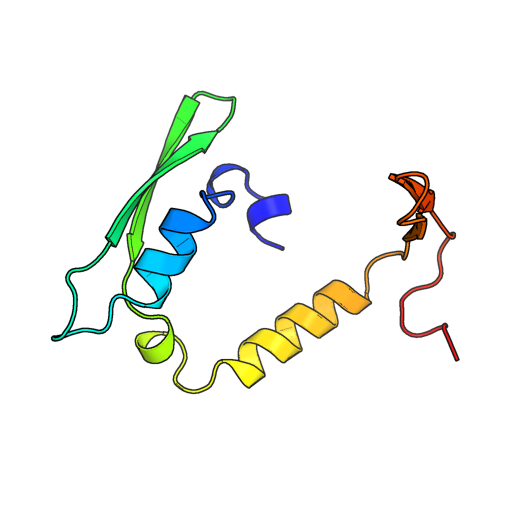70.69 82 TYR A O 1
ATOM 633 N N . LYS A 1 83 ? -0.168 -16.370 22.749 1.00 75.25 83 LYS A N 1
ATOM 634 C CA . LYS A 1 83 ? 0.273 -16.101 24.126 1.00 75.25 83 LYS A CA 1
ATOM 635 C C . LYS A 1 83 ? 1.264 -14.949 24.133 1.00 75.25 83 LYS A C 1
ATOM 637 O O . LYS A 1 83 ? 2.294 -15.006 23.461 1.00 75.25 83 LYS A O 1
ATOM 642 N N . ILE A 1 84 ? 0.966 -13.910 24.907 1.00 65.62 84 ILE A N 1
ATOM 643 C CA . ILE A 1 84 ? 1.890 -12.798 25.146 1.00 65.62 84 ILE A CA 1
ATOM 644 C C . ILE A 1 84 ? 3.017 -13.319 26.039 1.00 65.62 84 ILE A C 1
ATOM 646 O O . ILE A 1 84 ? 2.768 -13.740 27.168 1.00 65.62 84 ILE A O 1
ATOM 650 N N . VAL A 1 85 ? 4.250 -13.321 25.533 1.00 64.69 85 VAL A N 1
ATOM 651 C CA . VAL A 1 85 ? 5.426 -13.663 26.338 1.00 64.69 85 VAL A CA 1
ATOM 652 C C . VAL A 1 85 ? 5.985 -12.342 26.858 1.00 64.69 85 VAL A C 1
ATOM 654 O O . VAL A 1 85 ? 6.383 -11.481 26.080 1.00 64.69 85 VAL A O 1
ATOM 657 N N . GLY A 1 86 ? 5.904 -12.135 28.173 1.00 57.06 86 GLY A N 1
ATOM 658 C CA . GLY A 1 86 ? 6.176 -10.845 28.812 1.00 57.06 86 GLY A CA 1
ATOM 659 C C . GLY A 1 86 ? 7.556 -10.251 28.498 1.00 57.06 86 GLY A C 1
ATOM 660 O O . GLY A 1 86 ? 8.519 -10.990 28.326 1.00 57.06 86 GLY A O 1
ATOM 661 N N . ASN A 1 87 ? 7.596 -8.911 28.446 1.00 54.03 87 ASN A N 1
ATOM 662 C CA . ASN A 1 87 ? 8.709 -7.938 28.464 1.00 54.03 87 ASN A CA 1
ATOM 663 C C . ASN A 1 87 ? 10.050 -8.221 27.767 1.00 54.03 87 ASN A C 1
ATOM 665 O O . ASN A 1 87 ? 10.919 -7.357 27.821 1.00 54.03 87 ASN A O 1
ATOM 669 N N . LYS A 1 88 ? 10.234 -9.329 27.056 1.00 54.38 88 LYS A N 1
ATOM 670 C CA . LYS A 1 88 ? 11.436 -9.538 26.252 1.00 54.38 88 LYS A CA 1
ATOM 671 C C . LYS A 1 88 ? 11.227 -8.921 24.877 1.00 54.38 88 LYS A C 1
ATOM 673 O O . LYS A 1 88 ? 10.332 -9.315 24.125 1.00 54.38 88 LYS A O 1
ATOM 678 N N . SER A 1 89 ? 12.030 -7.906 24.569 1.00 54.69 89 SER A N 1
ATOM 679 C CA . SER A 1 89 ? 12.183 -7.437 23.190 1.00 54.69 89 SER A CA 1
ATOM 680 C C . SER A 1 89 ? 12.921 -8.504 22.373 1.00 54.69 89 SER A C 1
ATOM 682 O O . SER A 1 89 ? 13.654 -9.312 22.943 1.00 54.69 89 SER A O 1
ATOM 684 N N . ASN A 1 90 ? 12.811 -8.492 21.042 1.00 54.75 90 ASN A N 1
ATOM 685 C CA . ASN A 1 90 ? 13.522 -9.443 20.170 1.00 54.75 90 ASN A CA 1
ATOM 686 C C . ASN A 1 90 ? 15.062 -9.390 20.289 1.00 54.75 90 ASN A C 1
ATOM 688 O O . ASN A 1 90 ? 15.736 -10.158 19.613 1.00 54.75 90 ASN A O 1
ATOM 692 N N . ARG A 1 91 ? 15.634 -8.483 21.095 1.00 54.09 91 ARG A N 1
ATOM 693 C CA . ARG A 1 91 ? 17.071 -8.449 21.411 1.00 54.09 91 ARG A CA 1
ATOM 694 C C . ARG A 1 91 ? 17.495 -9.425 22.510 1.00 54.09 91 ARG A C 1
ATOM 696 O O . ARG A 1 91 ? 18.682 -9.658 22.647 1.00 54.09 91 ARG A O 1
ATOM 703 N N . GLU A 1 92 ? 16.560 -9.946 23.300 1.00 53.97 92 GLU A N 1
ATOM 704 C CA . GLU A 1 92 ? 16.851 -10.775 24.485 1.00 53.97 92 GLU A CA 1
ATOM 705 C C . GLU A 1 92 ? 16.545 -12.266 24.257 1.00 53.97 92 GLU A C 1
ATOM 707 O O . GLU A 1 92 ? 16.396 -13.033 25.210 1.00 53.97 92 GLU A O 1
ATOM 712 N N . ALA A 1 93 ? 16.391 -12.663 22.993 1.00 46.31 93 ALA A N 1
ATOM 713 C CA . ALA A 1 93 ? 16.225 -14.045 22.561 1.00 46.31 93 ALA A CA 1
ATOM 714 C C . ALA A 1 93 ? 17.530 -14.541 21.911 1.00 46.31 93 ALA A C 1
ATOM 716 O O . ALA A 1 93 ? 17.558 -14.804 20.711 1.00 46.31 93 ALA A O 1
ATOM 717 N N . GLU A 1 94 ? 18.598 -14.608 22.709 1.00 38.44 94 GLU A N 1
ATOM 718 C CA . GLU A 1 94 ? 19.782 -15.450 22.468 1.00 38.44 94 GLU A CA 1
ATOM 719 C C . GLU A 1 94 ? 19.782 -16.606 23.472 1.00 38.44 94 GLU A C 1
ATOM 721 O O . GLU A 1 94 ? 19.469 -16.352 24.662 1.00 38.44 94 GLU A O 1
#

Secondary structure (DSSP, 8-state):
-HHHH-GGG---HHHHHHHHH--TTTSPPEEEEEE-TTS-EEEEEE--HHHH-S-HHHHHHHHHHHHHTSPPEEE-TTT--EEE--S--TTS--